Protein AF-A8TJK6-F1 (afdb_monomer_lite)

Secondary structure (DSSP, 8-state):
----------------------------PPPPPHHHHHHHHHHHHHHHHHHHH-----HHHHHHHHHHHHHHHSSPPPHHHHHHHHHHHHHHHHHHHHHHGGG-HHHHHHHHHHHHSTT----

Sequence (123 aa):
MTRHSLPIGLSLAAVLAGTIAVQAAAATMAPPSAEELTYKSYHEGVYAAVECRGAVFTPADHMVLERRIEERSGIAIHSGRQLDLIQAAKVTINNAMSHAGCAADEVQGALVRFDTIRGYQPK

pLDDT: mean 80.68, std 19.41, range [39.16, 98.06]

Foldseek 3Di:
DDDDDDDDDDDDDPPCPDPPPPPPPPVPPPDDDQLLVQLLLQLLQVLLCCQPVVFDADPVRVVLSNVLSCVVSPHDDDPVSSVVSNVVSNVVNVVQCVVPRCPRPSSVSSNVSNPVSPDDDRD

Structure (mmCIF, N/CA/C/O backbone):
data_AF-A8TJK6-F1
#
_entry.id   AF-A8TJK6-F1
#
loop_
_atom_site.group_PDB
_atom_site.id
_atom_si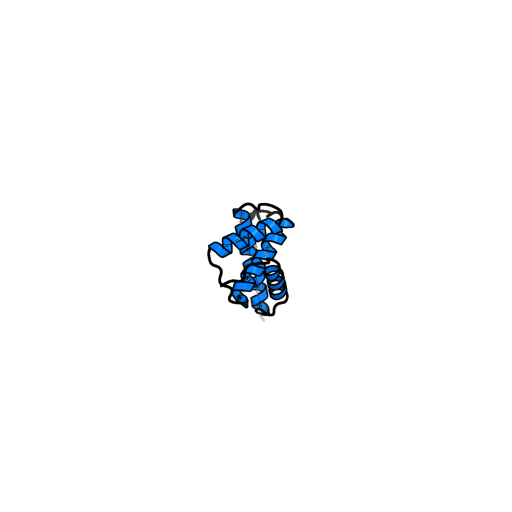te.type_symbol
_atom_site.label_atom_id
_atom_site.label_alt_id
_atom_site.label_comp_id
_atom_site.label_asym_id
_atom_site.label_entity_id
_atom_site.label_seq_id
_atom_site.pdbx_PDB_ins_code
_atom_site.Cartn_x
_atom_site.Cartn_y
_atom_site.Cartn_z
_atom_site.occupancy
_atom_site.B_iso_or_equiv
_atom_site.auth_seq_id
_atom_site.auth_comp_id
_atom_site.auth_asym_id
_atom_site.auth_atom_id
_atom_site.pdbx_PDB_model_num
ATOM 1 N N . MET A 1 1 ? 75.605 18.473 30.807 1.00 39.25 1 MET A N 1
ATOM 2 C CA . MET A 1 1 ? 75.184 19.753 30.200 1.00 39.25 1 MET A CA 1
ATOM 3 C C . MET A 1 1 ? 73.726 20.010 30.559 1.00 39.25 1 MET A C 1
ATOM 5 O O . MET A 1 1 ? 72.909 19.146 30.294 1.00 39.25 1 MET A O 1
ATOM 9 N N . THR A 1 2 ? 73.480 21.145 31.235 1.00 39.16 2 THR A N 1
ATOM 10 C CA . THR A 1 2 ? 72.257 21.994 31.232 1.00 39.16 2 THR A CA 1
ATOM 11 C C . THR A 1 2 ? 70.878 21.318 31.357 1.00 39.16 2 THR A C 1
ATOM 13 O O . THR A 1 2 ? 70.412 20.686 30.424 1.00 39.16 2 THR A O 1
ATOM 16 N N . ARG A 1 3 ? 70.233 21.371 32.537 1.00 44.19 3 ARG A N 1
ATOM 17 C CA . ARG A 1 3 ? 69.358 22.463 33.053 1.00 44.19 3 ARG A CA 1
ATOM 18 C C . ARG A 1 3 ? 67.918 22.397 32.491 1.00 44.19 3 ARG A C 1
ATOM 20 O O . ARG A 1 3 ? 67.736 22.659 31.314 1.00 44.19 3 ARG A O 1
ATOM 27 N N . HIS A 1 4 ? 66.913 22.147 33.344 1.00 45.75 4 HIS A N 1
ATOM 28 C CA . HIS A 1 4 ? 65.971 23.180 33.826 1.00 45.75 4 HIS A CA 1
ATOM 29 C C . HIS A 1 4 ? 64.772 22.614 34.621 1.00 45.75 4 HIS A C 1
ATOM 31 O O . HIS A 1 4 ? 63.952 21.858 34.116 1.00 45.75 4 HIS A O 1
ATOM 37 N N . SER A 1 5 ? 64.697 23.059 35.878 1.00 43.97 5 SER A N 1
ATOM 38 C CA . SER A 1 5 ? 63.515 23.278 36.731 1.00 43.97 5 SER A CA 1
ATOM 39 C C . SER A 1 5 ? 62.434 24.098 35.979 1.00 43.97 5 SER A C 1
ATOM 41 O O . SER A 1 5 ? 62.807 24.862 35.097 1.00 43.97 5 SER A O 1
ATOM 43 N N . LEU A 1 6 ? 61.115 24.049 36.218 1.00 51.62 6 LEU A N 1
ATOM 44 C CA . LEU A 1 6 ? 60.304 24.189 37.444 1.00 51.62 6 LEU A CA 1
ATOM 45 C C . LEU A 1 6 ? 58.809 23.857 37.104 1.00 51.62 6 LEU A C 1
ATOM 47 O O . LEU A 1 6 ? 58.485 23.701 35.927 1.00 51.62 6 LEU A O 1
ATOM 51 N N . PRO A 1 7 ? 57.918 23.750 38.118 1.00 59.34 7 PRO A N 1
ATOM 52 C CA . PRO A 1 7 ? 56.500 23.372 38.045 1.00 59.34 7 PRO A CA 1
ATOM 53 C C . PRO A 1 7 ? 55.614 24.586 37.693 1.00 59.34 7 PRO A C 1
ATOM 55 O O . PRO A 1 7 ? 56.161 25.607 37.303 1.00 59.34 7 PRO A O 1
ATOM 58 N N . ILE A 1 8 ? 54.287 24.470 37.885 1.00 53.09 8 ILE A N 1
ATOM 59 C CA . ILE A 1 8 ? 53.177 25.453 37.714 1.00 53.09 8 ILE A CA 1
ATOM 60 C C . ILE A 1 8 ? 52.200 24.893 36.658 1.00 53.09 8 ILE A C 1
ATOM 62 O O . ILE A 1 8 ? 52.600 24.591 35.547 1.00 53.09 8 ILE A O 1
ATOM 66 N N . GLY A 1 9 ? 50.910 24.699 36.905 1.00 44.50 9 GLY A N 1
ATOM 67 C CA . GLY A 1 9 ? 50.097 25.022 38.062 1.00 44.50 9 GLY A CA 1
ATOM 68 C C . GLY A 1 9 ? 48.700 24.422 37.891 1.00 44.50 9 GLY A C 1
ATOM 69 O O . GLY A 1 9 ? 48.278 24.067 36.791 1.00 44.50 9 GLY A O 1
ATOM 70 N N . LEU A 1 10 ? 48.002 24.302 39.020 1.00 49.62 10 LEU A N 1
ATOM 71 C CA . LEU A 1 10 ? 46.560 24.103 39.091 1.00 49.62 10 LEU A CA 1
ATOM 72 C C . LEU A 1 10 ? 45.833 25.082 38.160 1.00 49.62 10 LEU A C 1
ATOM 74 O O . LEU A 1 10 ? 46.056 26.288 38.245 1.00 49.62 10 LEU A O 1
ATOM 78 N N . SER A 1 11 ? 44.863 24.583 37.400 1.00 46.34 11 SER A N 1
ATOM 79 C CA . SER A 1 11 ? 43.611 25.301 37.150 1.00 46.34 11 SER A CA 1
ATOM 80 C C . SER A 1 11 ? 42.512 24.291 36.844 1.00 46.34 11 SER A C 1
ATOM 82 O O . SER A 1 11 ? 42.337 23.822 35.724 1.00 46.34 11 SER A O 1
ATOM 84 N N . LEU A 1 12 ? 41.800 23.934 37.912 1.00 48.62 12 LEU A N 1
ATOM 85 C CA . LEU A 1 12 ? 40.497 23.292 37.885 1.00 48.62 12 LEU A CA 1
ATOM 86 C C . LEU A 1 12 ? 39.509 24.308 37.283 1.00 48.62 12 LEU A C 1
ATOM 88 O O . LEU A 1 12 ? 39.143 25.274 37.945 1.00 48.62 12 LEU A O 1
ATOM 92 N N . ALA A 1 13 ? 39.090 24.112 36.037 1.00 50.69 13 ALA A N 1
ATOM 93 C CA . ALA A 1 13 ? 37.951 24.823 35.464 1.00 50.69 13 ALA A CA 1
ATOM 94 C C . ALA A 1 13 ? 36.840 23.801 35.213 1.00 50.69 13 ALA A C 1
ATOM 96 O O . ALA A 1 13 ? 36.685 23.263 34.120 1.00 50.69 13 ALA A O 1
ATOM 97 N N . ALA A 1 14 ? 36.095 23.495 36.276 1.00 52.91 14 ALA A N 1
ATOM 98 C CA . ALA A 1 14 ? 34.841 22.766 36.186 1.00 52.91 14 ALA A CA 1
ATOM 99 C C . ALA A 1 14 ? 33.800 23.687 35.534 1.00 52.91 14 ALA A C 1
ATOM 101 O O . ALA A 1 14 ? 33.137 24.476 36.205 1.00 52.91 14 ALA A O 1
ATOM 102 N N . VAL A 1 15 ? 33.686 23.622 34.208 1.00 52.62 15 VAL A N 1
ATOM 103 C CA . VAL A 1 15 ? 32.572 24.246 33.494 1.00 52.62 15 VAL A CA 1
ATOM 104 C C . VAL A 1 15 ? 31.347 23.362 33.713 1.00 52.62 15 VAL A C 1
ATOM 106 O O . VAL A 1 15 ? 31.165 22.338 33.058 1.00 52.62 15 VAL A O 1
ATOM 109 N N . LEU A 1 16 ? 30.514 23.769 34.670 1.00 53.28 16 LEU A N 1
ATOM 110 C CA . LEU A 1 16 ? 29.119 23.358 34.807 1.00 53.28 16 LEU A CA 1
ATOM 111 C C . LEU A 1 16 ? 28.339 23.866 33.582 1.00 53.28 16 LEU A C 1
ATOM 113 O O . LEU A 1 16 ? 27.631 24.867 33.642 1.00 53.28 16 LEU A O 1
ATOM 117 N N . ALA A 1 17 ? 28.503 23.195 32.443 1.00 53.91 17 ALA A N 1
ATOM 118 C CA . ALA A 1 17 ? 27.609 23.355 31.309 1.00 53.91 17 ALA A CA 1
ATOM 119 C C . ALA A 1 17 ? 26.356 22.530 31.607 1.00 53.91 17 ALA A C 1
ATOM 121 O O . ALA A 1 17 ? 26.373 21.301 31.546 1.00 53.91 17 ALA A O 1
ATOM 122 N N . GLY A 1 18 ? 25.294 23.229 32.011 1.00 45.31 18 GLY A N 1
ATOM 123 C CA . GLY A 1 18 ? 23.995 22.647 32.305 1.00 45.31 18 GLY A CA 1
ATOM 124 C C . GLY A 1 18 ? 23.527 21.754 31.163 1.00 45.31 18 GLY A C 1
ATOM 125 O O . GLY A 1 18 ? 23.258 22.215 30.055 1.00 45.31 18 GLY A O 1
ATOM 126 N N . THR A 1 19 ? 23.414 20.463 31.446 1.00 54.03 19 THR A N 1
ATOM 127 C CA . THR A 1 19 ? 22.668 19.528 30.616 1.00 54.03 19 THR A CA 1
ATOM 128 C C . THR A 1 19 ? 21.206 19.945 30.652 1.00 54.03 19 THR A C 1
ATOM 130 O O . THR A 1 19 ? 20.478 19.622 31.591 1.00 54.03 19 THR A O 1
ATOM 133 N N . ILE A 1 20 ? 20.766 20.669 29.625 1.00 55.78 20 ILE A N 1
ATOM 134 C CA . ILE A 1 20 ? 19.351 20.733 29.285 1.00 55.78 20 ILE A CA 1
ATOM 135 C C . ILE A 1 20 ? 19.001 19.311 28.855 1.00 55.78 20 ILE A C 1
ATOM 137 O O . ILE A 1 20 ? 19.288 18.899 27.732 1.00 55.78 20 ILE A O 1
ATOM 141 N N . ALA A 1 21 ? 18.449 18.523 29.775 1.00 46.66 21 ALA A N 1
ATOM 142 C CA . ALA A 1 21 ? 17.780 17.288 29.423 1.00 46.66 21 ALA A CA 1
ATOM 143 C C . ALA A 1 21 ? 16.544 17.686 28.611 1.00 46.66 21 ALA A C 1
ATOM 145 O O . ALA A 1 21 ? 15.461 17.891 29.156 1.00 46.66 21 ALA A O 1
ATOM 146 N N . VAL A 1 22 ? 16.725 17.848 27.300 1.00 54.19 22 VAL A N 1
ATOM 147 C CA . VAL A 1 22 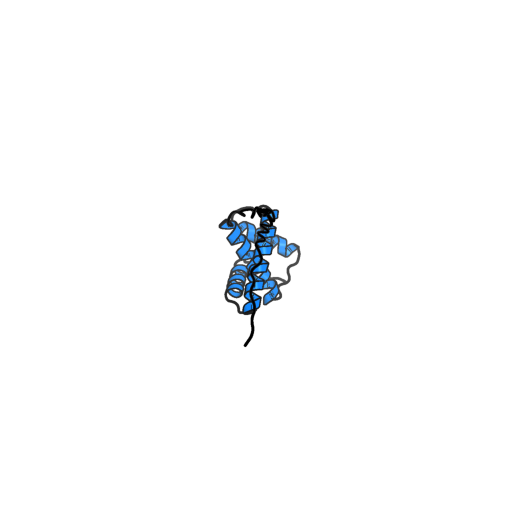? 15.629 17.791 26.343 1.00 54.19 22 VAL A CA 1
ATOM 148 C C . VAL A 1 22 ? 15.114 16.363 26.444 1.00 54.19 22 VAL A C 1
ATOM 150 O O . VAL A 1 22 ? 15.606 15.452 25.783 1.00 54.19 22 VAL A O 1
ATOM 153 N N . GLN A 1 23 ? 14.173 16.146 27.360 1.00 48.59 23 GLN A N 1
ATOM 154 C CA . GLN A 1 23 ? 13.320 14.976 27.327 1.00 48.59 23 GLN A CA 1
ATOM 155 C C . GLN A 1 23 ? 12.536 15.102 26.030 1.00 48.59 23 GLN A C 1
ATOM 157 O O . GLN A 1 23 ? 11.521 15.791 25.956 1.00 48.59 23 GLN A O 1
ATOM 162 N N . ALA A 1 24 ? 13.062 14.478 24.977 1.00 54.59 24 ALA A N 1
ATOM 163 C CA . ALA A 1 24 ? 12.246 14.062 23.865 1.00 54.59 24 ALA A CA 1
ATOM 164 C C . ALA A 1 24 ? 11.182 13.161 24.488 1.00 54.59 24 ALA A C 1
ATOM 166 O O . ALA A 1 24 ? 11.443 12.003 24.815 1.00 54.59 24 ALA A O 1
ATOM 167 N N . ALA A 1 25 ? 10.001 13.727 24.729 1.00 50.84 25 ALA A N 1
ATOM 168 C CA . ALA A 1 25 ? 8.798 12.945 24.873 1.00 50.84 25 ALA A CA 1
ATOM 169 C C . ALA A 1 25 ? 8.633 12.245 23.526 1.00 50.84 25 ALA A C 1
ATOM 171 O O . ALA A 1 25 ? 8.002 12.761 22.607 1.00 50.84 25 ALA A O 1
ATOM 172 N N . ALA A 1 26 ? 9.303 11.103 23.373 1.00 48.97 26 ALA A N 1
ATOM 173 C CA . ALA A 1 26 ? 8.923 10.121 22.392 1.00 48.97 26 ALA A CA 1
ATOM 174 C C . ALA A 1 26 ? 7.474 9.820 22.747 1.00 48.97 26 ALA A C 1
ATOM 176 O O . ALA A 1 26 ? 7.208 9.165 23.755 1.00 48.97 26 ALA A O 1
ATOM 177 N N . ALA A 1 27 ? 6.542 10.414 22.000 1.00 50.38 27 ALA A N 1
ATOM 178 C CA . ALA A 1 27 ? 5.158 10.007 22.038 1.00 50.38 27 ALA A CA 1
ATOM 179 C C . ALA A 1 27 ? 5.210 8.494 21.866 1.00 50.38 27 ALA A C 1
ATOM 181 O O . ALA A 1 27 ? 5.644 8.003 20.822 1.00 50.38 27 ALA A O 1
ATOM 182 N N . THR A 1 28 ? 4.906 7.758 22.932 1.00 51.06 28 THR A N 1
ATOM 183 C CA . THR A 1 28 ? 4.835 6.307 22.882 1.00 51.06 28 THR A CA 1
ATOM 184 C C . THR A 1 28 ? 3.615 6.006 22.037 1.00 51.06 28 THR A C 1
ATOM 186 O O . THR A 1 28 ? 2.510 5.861 22.556 1.00 51.06 28 THR A O 1
ATOM 189 N N . MET A 1 29 ? 3.795 6.037 20.716 1.00 60.31 29 MET A N 1
ATOM 190 C CA . MET A 1 29 ? 2.794 5.578 19.777 1.00 60.31 29 MET A CA 1
ATOM 191 C C . MET A 1 29 ? 2.522 4.136 20.167 1.00 60.31 29 MET A C 1
ATOM 193 O O . MET A 1 29 ? 3.437 3.309 20.176 1.00 60.31 29 MET A O 1
ATOM 197 N N . ALA A 1 30 ? 1.282 3.864 20.564 1.00 72.38 30 ALA A N 1
ATOM 198 C CA . ALA A 1 30 ? 0.861 2.504 20.823 1.00 72.38 30 ALA A CA 1
ATOM 199 C C . ALA A 1 30 ? 1.214 1.645 19.593 1.00 72.38 30 ALA A C 1
ATOM 201 O O . ALA A 1 30 ? 1.089 2.128 18.454 1.00 72.38 30 ALA A O 1
ATOM 202 N N . PRO A 1 31 ? 1.700 0.408 19.800 1.00 80.75 31 PRO A N 1
ATOM 203 C CA . PRO A 1 31 ? 1.959 -0.489 18.688 1.00 80.75 31 PRO A CA 1
ATOM 204 C C . PRO A 1 31 ? 0.672 -0.656 17.873 1.00 80.75 31 PRO A C 1
ATOM 206 O O . PRO A 1 31 ? -0.418 -0.633 18.454 1.00 80.75 31 PRO A O 1
ATOM 209 N N . PRO A 1 32 ? 0.775 -0.790 16.541 1.00 86.62 32 PRO A N 1
ATOM 210 C CA . PRO A 1 32 ? -0.408 -0.906 15.714 1.00 86.62 32 PRO A CA 1
ATOM 211 C C . PRO A 1 32 ? -1.221 -2.151 16.073 1.00 86.62 32 PRO A C 1
ATOM 213 O O . PRO A 1 32 ? -0.650 -3.211 16.346 1.00 86.62 32 PRO A O 1
ATOM 216 N N . SER A 1 33 ? -2.548 -2.021 16.067 1.00 91.25 33 SER A N 1
ATOM 217 C CA . SER A 1 33 ? -3.445 -3.166 16.265 1.00 91.25 33 SER A CA 1
ATOM 218 C C . SER A 1 33 ? -3.370 -4.145 15.082 1.00 91.25 33 SER A C 1
ATOM 220 O O . SER A 1 33 ? -2.813 -3.830 14.027 1.00 91.25 33 SER A O 1
ATOM 222 N N . ALA A 1 34 ? -3.942 -5.344 15.224 1.00 91.88 34 ALA A N 1
ATOM 223 C CA . ALA A 1 34 ? -3.979 -6.323 14.132 1.00 91.88 34 ALA A CA 1
ATOM 224 C C . ALA A 1 34 ? -4.741 -5.790 12.902 1.00 91.88 34 ALA A C 1
ATOM 226 O O . ALA A 1 34 ? -4.355 -6.031 11.756 1.00 91.88 34 ALA A O 1
ATOM 227 N N . GLU A 1 35 ? -5.795 -5.019 13.140 1.00 92.06 35 GLU A N 1
ATOM 228 C CA . GLU A 1 35 ? -6.608 -4.353 12.128 1.00 92.06 35 GLU A CA 1
ATOM 229 C C . GLU A 1 35 ? -5.818 -3.246 11.427 1.00 92.06 35 GLU A C 1
ATOM 231 O O . GLU A 1 35 ? -5.822 -3.166 10.200 1.00 92.06 35 GLU A O 1
ATOM 236 N N . GLU A 1 36 ? -5.070 -2.437 12.181 1.00 94.31 36 GLU A N 1
ATOM 237 C CA . GLU A 1 36 ? -4.196 -1.397 11.627 1.00 94.31 36 GLU A CA 1
ATOM 238 C C . GLU A 1 36 ? -3.047 -1.982 10.800 1.00 94.31 36 GLU A C 1
ATOM 240 O O . GLU A 1 36 ? -2.707 -1.453 9.740 1.00 94.31 36 GLU A O 1
ATOM 245 N N . LEU A 1 37 ? -2.468 -3.099 11.250 1.00 94.69 37 LEU A N 1
ATOM 246 C CA . LEU A 1 37 ? -1.477 -3.851 10.482 1.00 94.69 37 LEU A CA 1
ATOM 247 C C . LEU A 1 37 ? -2.084 -4.392 9.187 1.00 94.69 37 LEU A C 1
ATOM 249 O O . LEU A 1 37 ? -1.470 -4.277 8.127 1.00 94.69 37 LEU A O 1
ATOM 253 N N . THR A 1 38 ? -3.304 -4.924 9.254 1.00 94.00 38 THR A N 1
ATOM 254 C CA . THR A 1 38 ? -4.035 -5.410 8.078 1.00 94.00 38 THR A CA 1
ATOM 255 C C . THR A 1 38 ? -4.294 -4.269 7.094 1.00 94.00 38 THR A C 1
ATOM 257 O O . THR A 1 38 ? -3.961 -4.390 5.915 1.00 94.00 38 THR A O 1
ATOM 260 N N . TYR A 1 39 ? -4.794 -3.134 7.579 1.00 94.56 39 TYR A N 1
ATOM 261 C CA . TYR A 1 39 ? -5.031 -1.923 6.797 1.00 94.56 39 TYR A CA 1
ATOM 262 C C . TYR A 1 39 ? -3.754 -1.428 6.102 1.00 94.56 39 TYR A C 1
ATOM 264 O O . TYR A 1 39 ? -3.725 -1.270 4.879 1.00 94.56 39 TYR A O 1
ATOM 272 N N . LYS A 1 40 ? -2.657 -1.272 6.859 1.00 96.19 40 LYS A N 1
ATOM 273 C CA . LYS A 1 40 ? -1.335 -0.911 6.322 1.00 96.19 40 LYS A CA 1
ATOM 274 C C . LYS A 1 40 ? -0.893 -1.893 5.236 1.00 96.19 40 LYS A C 1
ATOM 276 O O . LYS A 1 40 ? -0.454 -1.462 4.174 1.00 96.19 40 LYS A O 1
ATOM 281 N N . SER A 1 41 ? -1.046 -3.197 5.474 1.00 95.88 41 SER A N 1
ATOM 282 C CA . SER A 1 41 ? -0.589 -4.244 4.551 1.00 95.88 41 SER A CA 1
ATOM 283 C C . SER A 1 41 ? -1.303 -4.230 3.195 1.00 95.88 41 SER A C 1
ATOM 285 O O . SER A 1 41 ? -0.718 -4.636 2.188 1.00 95.88 41 SER A O 1
ATOM 287 N N . TYR A 1 42 ? -2.550 -3.752 3.148 1.00 95.19 42 TYR A N 1
ATOM 288 C CA . TYR A 1 42 ? -3.267 -3.551 1.892 1.00 95.19 42 TYR A CA 1
ATOM 289 C C . TYR A 1 42 ? -2.809 -2.284 1.171 1.00 95.19 42 TYR A C 1
ATOM 291 O O . TYR A 1 42 ? -2.627 -2.315 -0.046 1.00 95.19 42 TYR A O 1
ATOM 299 N N . HIS A 1 43 ? -2.556 -1.196 1.903 1.00 96.19 43 HIS A N 1
ATOM 300 C CA . HIS A 1 43 ? -2.016 0.042 1.329 1.00 96.19 43 HIS A CA 1
ATOM 301 C C . HIS A 1 43 ? -0.589 -0.125 0.790 1.00 96.19 43 HIS A C 1
ATOM 303 O O . HIS A 1 43 ? -0.242 0.484 -0.221 1.00 96.19 43 HIS A O 1
ATOM 309 N N . GLU A 1 44 ? 0.213 -1.015 1.379 1.00 97.81 44 GLU A N 1
ATOM 310 C CA . GLU A 1 44 ? 1.483 -1.465 0.788 1.00 97.81 44 GLU A CA 1
ATOM 311 C C . GL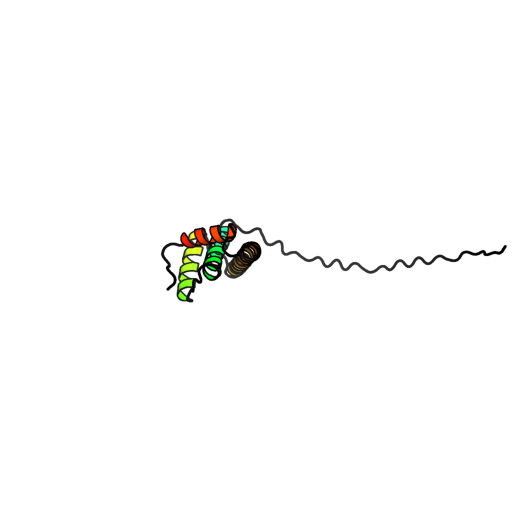U A 1 44 ? 1.257 -2.074 -0.596 1.00 97.81 44 GLU A C 1
ATOM 313 O O . GLU A 1 44 ? 1.972 -1.757 -1.542 1.00 97.81 44 GLU A O 1
ATOM 318 N N . GLY A 1 45 ? 0.237 -2.925 -0.727 1.00 95.88 45 GLY A N 1
ATOM 319 C CA . GLY A 1 45 ? -0.118 -3.560 -1.990 1.00 95.88 45 GLY A CA 1
ATOM 320 C C . GLY A 1 45 ? -0.589 -2.566 -3.048 1.00 95.88 45 GLY A C 1
ATOM 321 O O . GLY A 1 45 ? -0.149 -2.644 -4.193 1.00 95.88 45 GLY A O 1
ATOM 322 N N . VAL A 1 46 ? -1.435 -1.603 -2.666 1.00 95.06 46 VAL A N 1
ATOM 323 C CA . VAL A 1 46 ? -1.870 -0.517 -3.562 1.00 95.06 46 VAL A CA 1
ATOM 324 C C . VAL A 1 46 ? -0.660 0.268 -4.063 1.00 95.06 46 VAL A C 1
ATOM 326 O O . VAL A 1 46 ? -0.522 0.476 -5.266 1.00 95.06 46 VAL A O 1
ATOM 329 N N . TYR A 1 47 ? 0.243 0.663 -3.165 1.00 96.38 47 TYR A N 1
ATOM 330 C CA . TYR A 1 47 ? 1.430 1.423 -3.541 1.00 96.38 47 TYR A CA 1
ATOM 331 C C . TYR A 1 47 ? 2.388 0.609 -4.423 1.00 96.38 47 TYR A C 1
ATOM 333 O O . TYR A 1 47 ? 2.830 1.097 -5.460 1.00 96.38 47 TYR A O 1
ATOM 341 N N . ALA A 1 48 ? 2.629 -0.661 -4.090 1.00 96.56 48 ALA A N 1
ATOM 342 C CA . ALA A 1 48 ? 3.409 -1.567 -4.929 1.00 96.56 48 ALA A CA 1
ATOM 343 C C . ALA A 1 48 ? 2.796 -1.730 -6.332 1.00 96.56 48 ALA A C 1
ATOM 345 O O . ALA A 1 48 ? 3.527 -1.797 -7.317 1.00 96.56 48 ALA A O 1
ATOM 346 N N . ALA A 1 49 ? 1.465 -1.765 -6.456 1.00 95.06 49 ALA A N 1
ATOM 347 C CA . ALA A 1 49 ? 0.800 -1.845 -7.755 1.00 95.06 49 ALA A CA 1
ATOM 348 C C . ALA A 1 49 ? 1.023 -0.580 -8.603 1.00 95.06 49 ALA A C 1
ATOM 350 O O . ALA A 1 49 ? 1.247 -0.699 -9.809 1.00 95.06 49 ALA A O 1
ATOM 351 N N . VAL A 1 50 ? 1.016 0.610 -7.991 1.00 94.44 50 VAL A N 1
ATOM 352 C CA . VAL A 1 50 ? 1.359 1.863 -8.690 1.00 94.44 50 VAL A CA 1
ATOM 353 C C . VAL A 1 50 ? 2.794 1.804 -9.203 1.00 94.44 50 VAL A C 1
ATOM 355 O O . VAL A 1 50 ? 3.027 1.942 -10.401 1.00 94.44 50 VAL A O 1
ATOM 358 N N . GLU A 1 51 ? 3.747 1.541 -8.311 1.00 96.50 51 GLU A N 1
ATOM 359 C CA . GLU A 1 51 ? 5.177 1.668 -8.612 1.00 96.50 51 GLU A CA 1
ATOM 360 C C . GLU A 1 51 ? 5.689 0.548 -9.532 1.00 96.50 51 GLU A C 1
ATOM 362 O O . GLU A 1 51 ? 6.471 0.793 -10.447 1.00 96.50 51 GLU A O 1
ATOM 367 N N . CYS A 1 52 ? 5.223 -0.690 -9.335 1.00 96.44 52 CYS A N 1
ATOM 368 C CA . CYS A 1 52 ? 5.770 -1.865 -10.020 1.00 96.44 52 CYS A CA 1
ATOM 369 C C . CYS A 1 52 ? 4.916 -2.410 -11.160 1.00 96.44 52 CYS A C 1
ATOM 371 O O . CYS A 1 52 ? 5.416 -3.188 -11.973 1.00 96.44 52 CYS A O 1
ATOM 373 N N . ARG A 1 53 ? 3.632 -2.045 -11.226 1.00 94.31 53 ARG A N 1
ATOM 374 C CA . ARG A 1 53 ? 2.730 -2.467 -12.310 1.00 94.31 53 ARG A CA 1
ATOM 375 C C . ARG A 1 53 ? 2.183 -1.289 -13.117 1.00 94.31 53 ARG A C 1
ATOM 377 O O . ARG A 1 53 ? 1.430 -1.519 -14.058 1.00 94.31 53 ARG A O 1
ATOM 384 N N . GLY A 1 54 ? 2.547 -0.052 -12.769 1.00 91.88 54 GLY A N 1
ATOM 385 C CA . GLY A 1 54 ? 2.029 1.146 -13.429 1.00 91.88 54 GLY A CA 1
ATOM 386 C C . GLY A 1 54 ? 0.524 1.321 -13.236 1.00 91.88 54 GLY A C 1
ATOM 387 O O . GLY A 1 54 ? -0.135 1.888 -14.105 1.00 91.88 54 GLY A O 1
ATOM 388 N N . ALA A 1 55 ? -0.040 0.794 -12.142 1.00 90.88 55 ALA A N 1
ATOM 389 C CA . ALA A 1 55 ? -1.461 0.937 -11.866 1.00 90.88 55 ALA A CA 1
ATOM 390 C C . ALA A 1 55 ? -1.809 2.417 -11.662 1.00 90.88 55 ALA A C 1
ATOM 392 O O . ALA A 1 55 ? -1.173 3.117 -10.873 1.00 90.88 55 ALA A O 1
ATOM 393 N N . VAL A 1 56 ? -2.848 2.879 -12.353 1.00 91.06 56 VAL A N 1
ATOM 394 C CA . VAL A 1 56 ? -3.382 4.232 -12.205 1.00 91.06 56 VAL A CA 1
ATOM 395 C C . VAL A 1 56 ? -4.761 4.131 -11.572 1.00 91.06 56 VAL A C 1
ATOM 397 O O . VAL A 1 56 ? -5.625 3.406 -12.058 1.00 91.06 56 VAL A O 1
ATOM 400 N N . PHE A 1 57 ? -4.963 4.868 -10.483 1.00 86.69 57 PHE A N 1
ATOM 401 C CA . PHE A 1 57 ? -6.226 4.907 -9.757 1.00 86.69 57 PHE A CA 1
ATOM 402 C C . PHE A 1 57 ? -6.823 6.308 -9.858 1.00 86.69 57 PHE A C 1
ATOM 404 O O . PHE A 1 57 ? -6.197 7.305 -9.497 1.00 86.69 57 PHE A O 1
ATOM 411 N N . THR A 1 58 ? -8.052 6.398 -10.351 1.00 90.38 58 THR A N 1
ATOM 412 C CA . THR A 1 58 ? -8.837 7.629 -10.270 1.00 90.38 58 THR A CA 1
ATOM 413 C C . THR A 1 58 ? -9.318 7.855 -8.829 1.00 90.38 58 THR A C 1
ATOM 415 O O . THR A 1 58 ? -9.308 6.932 -8.009 1.00 90.38 58 THR A O 1
ATOM 418 N N . PRO A 1 59 ? -9.816 9.056 -8.483 1.00 89.06 59 PRO A N 1
ATOM 419 C CA . PRO A 1 59 ? -10.417 9.285 -7.168 1.00 89.06 59 PRO A CA 1
ATOM 420 C C . PRO A 1 59 ? -11.564 8.315 -6.839 1.00 89.06 59 PRO A C 1
ATOM 422 O O . PRO A 1 59 ? -11.690 7.878 -5.697 1.00 89.06 59 PRO A O 1
ATOM 425 N N . ALA A 1 60 ? -12.370 7.932 -7.837 1.00 88.94 60 ALA A N 1
ATOM 426 C CA . ALA A 1 60 ? -13.446 6.958 -7.653 1.00 88.94 60 ALA A CA 1
ATOM 427 C C . ALA A 1 60 ? -12.900 5.568 -7.286 1.00 88.94 60 ALA A C 1
ATOM 429 O O . ALA A 1 60 ? -13.484 4.860 -6.467 1.00 88.94 60 ALA A O 1
ATOM 430 N N . ASP A 1 61 ? -11.749 5.207 -7.844 1.00 88.94 61 ASP A N 1
ATOM 431 C CA . ASP A 1 61 ? -11.099 3.926 -7.592 1.00 88.94 61 ASP A CA 1
ATOM 432 C C . ASP A 1 61 ? -10.515 3.870 -6.188 1.00 88.94 61 ASP A C 1
ATOM 434 O O . ASP A 1 61 ? -10.704 2.882 -5.482 1.00 88.94 61 ASP A O 1
ATOM 438 N N . HIS A 1 62 ? -9.898 4.968 -5.743 1.00 88.00 62 HIS A N 1
ATOM 439 C CA . HIS A 1 62 ? -9.448 5.110 -4.364 1.00 88.00 62 HIS A CA 1
ATOM 440 C C . HIS A 1 62 ? -10.601 4.959 -3.369 1.00 88.00 62 HIS A C 1
ATOM 442 O O . HIS A 1 62 ? -10.442 4.250 -2.383 1.00 88.00 62 HIS A O 1
ATOM 448 N N . MET A 1 63 ? -11.780 5.529 -3.641 1.00 89.25 63 MET A N 1
ATOM 449 C CA . MET A 1 63 ? -12.948 5.343 -2.768 1.00 89.25 63 MET A CA 1
ATOM 450 C C . MET A 1 63 ? -13.403 3.878 -2.685 1.00 89.25 63 MET A C 1
ATOM 452 O O . MET A 1 63 ? -13.799 3.411 -1.617 1.00 89.25 63 MET A O 1
ATOM 456 N N . VAL A 1 64 ? -13.367 3.148 -3.804 1.00 89.94 64 VAL A N 1
ATOM 457 C CA . VAL A 1 64 ? -13.737 1.724 -3.839 1.00 89.94 64 VAL A CA 1
ATOM 458 C C . VAL A 1 64 ? -12.692 0.863 -3.132 1.00 89.94 64 VAL A C 1
ATOM 460 O O . VAL A 1 64 ? -13.064 -0.042 -2.384 1.00 89.94 64 VAL A O 1
ATOM 463 N N . LEU A 1 65 ? -11.405 1.127 -3.365 1.00 90.19 65 LEU A N 1
ATOM 464 C CA . LEU A 1 65 ? -10.305 0.439 -2.696 1.00 90.19 65 LEU A CA 1
ATOM 465 C C . LEU A 1 65 ? -10.367 0.665 -1.190 1.00 90.19 65 LEU A C 1
ATOM 467 O O . LEU A 1 65 ? -10.361 -0.312 -0.451 1.00 90.19 65 LEU A O 1
ATOM 471 N N . GLU A 1 66 ? -10.508 1.915 -0.751 1.00 90.88 66 GLU A N 1
ATOM 472 C CA . GLU A 1 66 ? -10.540 2.263 0.669 1.00 90.88 66 GLU A CA 1
ATOM 473 C C . GLU A 1 66 ? -11.672 1.536 1.390 1.00 90.88 66 GLU A C 1
ATOM 475 O O . GLU A 1 66 ? -11.429 0.815 2.351 1.00 90.88 66 GLU A O 1
ATOM 480 N N . ARG A 1 67 ? -12.894 1.582 0.840 1.00 89.62 67 ARG A N 1
ATOM 481 C CA . ARG A 1 67 ? -14.029 0.844 1.410 1.00 89.62 67 ARG A CA 1
ATOM 482 C C . ARG A 1 67 ? -13.728 -0.649 1.565 1.00 89.62 67 ARG A C 1
ATOM 484 O O . ARG A 1 67 ? -14.032 -1.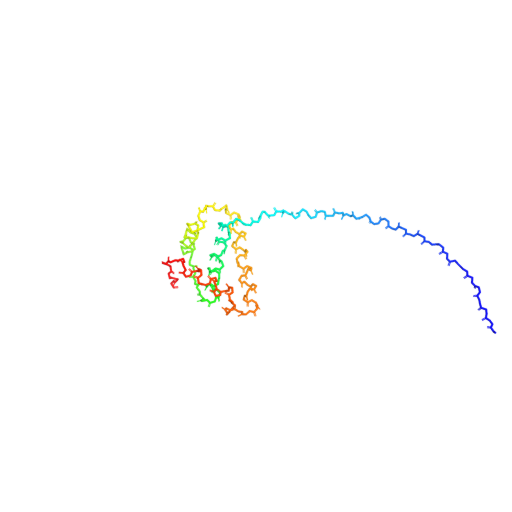240 2.595 1.00 89.62 67 ARG A O 1
ATOM 491 N N . ARG A 1 68 ? -13.135 -1.277 0.545 1.00 90.50 68 ARG A N 1
ATOM 492 C CA . ARG A 1 68 ? -12.809 -2.713 0.581 1.00 90.50 68 ARG A CA 1
ATOM 493 C C . ARG A 1 68 ? -11.698 -3.026 1.577 1.00 90.50 68 ARG A C 1
ATOM 495 O O . ARG A 1 68 ? -11.693 -4.117 2.141 1.00 90.50 68 ARG A O 1
ATOM 502 N N . ILE A 1 69 ? -10.743 -2.117 1.752 1.00 91.62 69 ILE A N 1
ATOM 503 C CA . ILE A 1 69 ? -9.669 -2.246 2.736 1.00 91.62 69 ILE A CA 1
ATOM 504 C C . ILE A 1 69 ? -10.257 -2.140 4.143 1.00 91.62 69 ILE A C 1
ATOM 506 O O . ILE A 1 69 ? -10.008 -3.033 4.947 1.00 91.62 69 ILE A O 1
ATOM 510 N N . GLU A 1 70 ? -11.098 -1.138 4.404 1.00 90.25 70 GLU A N 1
ATOM 511 C CA . GLU A 1 70 ? -11.800 -0.956 5.681 1.00 90.25 70 GLU A CA 1
ATOM 512 C C . GLU A 1 70 ? -12.649 -2.183 6.050 1.00 90.25 70 GLU A C 1
ATOM 514 O O . GLU A 1 70 ? -12.530 -2.717 7.156 1.00 90.25 70 GLU A O 1
ATOM 519 N N . GLU A 1 71 ? -13.442 -2.698 5.099 1.00 89.00 71 GLU A N 1
ATOM 520 C CA . GLU A 1 71 ? -14.234 -3.927 5.263 1.00 89.00 71 GLU A CA 1
ATOM 521 C C . GLU A 1 71 ? -13.361 -5.134 5.643 1.00 89.00 71 GLU A C 1
ATOM 523 O O . GLU A 1 71 ? -13.770 -5.977 6.442 1.00 89.00 71 GLU A O 1
ATOM 528 N N . ARG A 1 72 ? -12.146 -5.225 5.091 1.00 87.12 72 ARG A N 1
ATOM 529 C CA . ARG A 1 72 ? -11.215 -6.336 5.339 1.00 87.12 72 ARG A CA 1
ATOM 530 C C . ARG A 1 72 ? -10.402 -6.177 6.614 1.00 87.12 72 ARG A C 1
ATOM 532 O O . ARG A 1 72 ? -10.042 -7.191 7.204 1.00 87.12 72 ARG A O 1
ATOM 539 N N . SER A 1 73 ? -10.101 -4.949 7.032 1.00 86.44 73 SER A N 1
ATOM 540 C CA . SER A 1 73 ? -9.438 -4.687 8.313 1.00 86.44 73 SER A CA 1
ATOM 541 C C . SER A 1 73 ? -10.367 -4.896 9.506 1.00 86.44 73 SER A C 1
ATOM 543 O O . SER A 1 73 ? -9.880 -5.077 10.612 1.00 86.44 73 SER A O 1
ATOM 545 N N . GLY A 1 74 ? -11.688 -4.917 9.300 1.00 82.62 74 GLY A N 1
ATOM 546 C CA . GLY A 1 74 ? -12.660 -5.345 10.310 1.00 82.62 74 GLY A CA 1
ATOM 547 C C . GLY A 1 74 ? -13.131 -4.257 11.280 1.00 82.62 74 GLY A C 1
ATOM 548 O O . GLY A 1 74 ? -14.074 -4.506 12.027 1.00 82.62 74 GLY A O 1
ATOM 549 N N . ILE A 1 75 ? -12.546 -3.054 11.248 1.00 76.56 75 ILE A N 1
ATOM 550 C CA . ILE A 1 75 ? -13.008 -1.878 12.003 1.00 76.56 75 ILE A CA 1
ATOM 551 C C . ILE A 1 75 ? -12.783 -0.582 11.218 1.00 76.56 75 ILE A C 1
ATOM 553 O O . ILE A 1 75 ? -11.915 -0.508 10.348 1.00 76.56 75 ILE A O 1
ATOM 557 N N . ALA A 1 76 ? -13.520 0.464 11.596 1.00 79.75 76 ALA A N 1
ATOM 558 C CA . ALA A 1 76 ? -13.231 1.828 11.171 1.00 79.75 76 ALA A CA 1
ATOM 559 C C . ALA A 1 76 ? -12.027 2.374 11.957 1.00 79.75 76 ALA A C 1
ATOM 561 O O . ALA A 1 76 ? -12.080 2.507 13.181 1.00 79.75 76 ALA A O 1
ATOM 562 N N . ILE A 1 77 ? -10.946 2.697 11.250 1.00 87.06 77 ILE A N 1
ATOM 563 C CA . ILE A 1 77 ? -9.757 3.346 11.813 1.00 87.06 77 ILE A CA 1
ATOM 564 C C . ILE A 1 77 ? -9.959 4.861 11.710 1.00 87.06 77 ILE A C 1
ATOM 566 O O . ILE A 1 77 ? -10.449 5.365 10.703 1.00 87.06 77 ILE A O 1
ATOM 570 N N . HIS A 1 78 ? -9.587 5.616 12.744 1.00 89.62 78 HIS A N 1
ATOM 571 C CA . HIS A 1 78 ? -9.682 7.076 12.694 1.00 89.62 78 HIS A CA 1
ATOM 572 C C . HIS A 1 78 ? -8.842 7.657 11.548 1.00 89.62 78 HIS A C 1
ATOM 574 O O . HIS A 1 78 ? -7.700 7.252 11.345 1.00 89.62 78 HIS A O 1
ATOM 580 N N . SER A 1 79 ? -9.366 8.669 10.855 1.00 87.25 79 SER A N 1
ATOM 581 C CA . SER A 1 79 ? -8.750 9.226 9.640 1.00 87.25 79 SER A CA 1
ATOM 582 C C . SER A 1 79 ? -7.305 9.704 9.824 1.00 87.25 79 SER A C 1
ATOM 584 O O . SER A 1 79 ? -6.459 9.445 8.974 1.00 87.25 79 SER A O 1
ATOM 586 N N . GLY A 1 80 ? -6.977 10.344 10.952 1.00 90.38 80 GLY A N 1
ATOM 587 C CA . GLY A 1 80 ? -5.591 10.737 11.248 1.00 90.38 80 GLY A CA 1
ATOM 588 C C . GLY A 1 80 ? -4.648 9.531 11.311 1.00 90.38 80 GLY A C 1
ATOM 589 O O . GLY A 1 80 ? -3.568 9.542 10.731 1.00 90.38 80 GLY A O 1
ATOM 590 N N . ARG A 1 81 ? -5.108 8.443 11.930 1.00 92.06 81 ARG A N 1
ATOM 591 C CA . ARG A 1 81 ? -4.355 7.195 12.040 1.00 92.06 81 ARG A CA 1
ATOM 592 C C . ARG A 1 81 ? -4.266 6.449 10.707 1.00 92.06 81 ARG A C 1
ATOM 594 O O . ARG A 1 81 ? -3.224 5.874 10.408 1.00 92.06 81 ARG A O 1
ATOM 601 N N . GLN A 1 82 ? -5.309 6.504 9.880 1.00 92.56 82 GLN A N 1
ATOM 602 C CA . GLN A 1 82 ? -5.273 5.984 8.511 1.00 92.56 82 GLN A CA 1
ATOM 603 C C . GLN A 1 82 ? -4.159 6.647 7.690 1.00 92.56 82 GLN A C 1
ATOM 605 O O . GLN A 1 82 ? -3.402 5.946 7.021 1.00 92.56 82 GLN A O 1
ATOM 610 N N . LEU A 1 83 ? -4.011 7.975 7.778 1.00 93.44 83 LEU A N 1
ATOM 611 C CA . LEU A 1 83 ? -2.953 8.706 7.071 1.00 93.44 83 LEU A CA 1
ATOM 612 C C . LEU A 1 83 ? -1.552 8.267 7.514 1.00 93.44 83 LEU A C 1
ATOM 614 O O . LEU A 1 83 ? -0.698 8.019 6.660 1.00 93.44 83 LEU A O 1
ATOM 618 N N . ASP A 1 84 ? -1.334 8.100 8.820 1.00 94.62 84 ASP A N 1
ATOM 619 C CA . ASP A 1 84 ? -0.060 7.601 9.352 1.00 94.62 84 ASP A CA 1
ATOM 620 C C . ASP A 1 84 ? 0.260 6.194 8.826 1.00 94.62 84 ASP A C 1
ATOM 622 O O . ASP A 1 84 ? 1.390 5.914 8.422 1.00 94.62 84 ASP A O 1
ATOM 626 N N . LEU A 1 85 ? -0.739 5.305 8.788 1.00 94.81 85 LEU A N 1
ATOM 627 C CA . LEU A 1 85 ? -0.582 3.935 8.294 1.00 94.81 85 LEU A CA 1
ATOM 628 C C . LEU A 1 85 ? -0.313 3.894 6.785 1.00 94.81 85 LEU A C 1
ATOM 630 O O . LEU A 1 85 ? 0.547 3.130 6.346 1.00 94.81 85 LEU A O 1
ATOM 634 N N . ILE A 1 86 ? -0.985 4.737 5.996 1.00 95.19 86 ILE A N 1
ATOM 635 C CA . ILE A 1 86 ? -0.731 4.882 4.553 1.00 95.19 86 ILE A CA 1
ATOM 636 C C . ILE A 1 86 ? 0.695 5.383 4.317 1.00 95.19 86 ILE A C 1
ATOM 638 O O . ILE A 1 86 ? 1.410 4.863 3.459 1.00 95.19 86 ILE A O 1
ATOM 642 N N . GLN A 1 87 ? 1.141 6.378 5.085 1.00 96.25 87 GLN A N 1
ATOM 643 C CA . GLN A 1 87 ? 2.502 6.885 4.966 1.00 96.25 87 GLN A CA 1
ATOM 644 C C . GLN A 1 87 ? 3.530 5.816 5.359 1.00 96.25 87 GLN A C 1
ATOM 646 O O . GLN A 1 87 ? 4.527 5.634 4.658 1.00 96.25 87 GLN A O 1
ATOM 651 N N . ALA A 1 88 ? 3.269 5.059 6.427 1.00 95.88 88 ALA A N 1
ATOM 652 C CA . ALA A 1 88 ? 4.115 3.944 6.834 1.00 95.88 88 ALA A CA 1
ATOM 653 C C . ALA A 1 88 ? 4.177 2.843 5.761 1.00 95.88 88 ALA A C 1
ATOM 655 O O . ALA A 1 88 ? 5.253 2.308 5.506 1.00 95.88 88 ALA A O 1
ATOM 656 N N . ALA A 1 89 ? 3.058 2.529 5.100 1.00 96.94 89 ALA A N 1
ATOM 657 C CA . ALA A 1 89 ? 3.011 1.579 3.990 1.00 96.94 89 ALA A CA 1
ATOM 658 C C . ALA A 1 89 ? 3.920 2.003 2.823 1.00 96.94 89 ALA A C 1
ATOM 660 O O . ALA A 1 89 ? 4.722 1.202 2.337 1.00 96.94 89 ALA A O 1
ATOM 661 N N . LYS A 1 90 ? 3.861 3.282 2.421 1.00 97.31 90 LYS A N 1
ATOM 662 C CA . LYS A 1 90 ? 4.741 3.840 1.378 1.00 97.31 90 LYS A CA 1
ATOM 663 C C . LYS A 1 90 ? 6.214 3.720 1.753 1.00 97.31 90 LYS A C 1
ATOM 665 O O . LYS A 1 90 ? 7.025 3.315 0.927 1.00 97.31 90 LYS A O 1
ATOM 670 N N . VAL A 1 91 ? 6.563 4.055 2.997 1.00 97.69 91 VAL A N 1
ATOM 671 C CA . VAL A 1 91 ? 7.944 3.948 3.496 1.00 97.69 91 VAL A CA 1
ATOM 672 C C . VAL A 1 91 ? 8.428 2.499 3.462 1.00 97.69 91 VAL A C 1
ATOM 674 O O . VAL A 1 91 ? 9.526 2.252 2.972 1.00 97.69 91 VAL A O 1
ATOM 677 N N . THR A 1 92 ? 7.615 1.542 3.923 1.00 97.19 92 THR A N 1
ATOM 678 C CA . THR A 1 92 ? 7.951 0.110 3.875 1.00 97.19 92 THR A CA 1
ATOM 679 C C . THR A 1 92 ? 8.287 -0.334 2.451 1.00 97.19 92 THR A C 1
ATOM 681 O O . THR A 1 92 ? 9.360 -0.888 2.220 1.00 97.19 92 THR A O 1
ATOM 684 N N . ILE A 1 93 ? 7.424 -0.032 1.481 1.00 97.94 93 ILE A N 1
ATOM 685 C CA . ILE A 1 93 ? 7.628 -0.467 0.095 1.00 97.94 93 ILE A CA 1
ATOM 686 C C . ILE A 1 93 ? 8.777 0.276 -0.587 1.00 97.94 93 ILE A C 1
ATOM 688 O O . ILE A 1 93 ? 9.580 -0.364 -1.257 1.00 97.94 93 ILE A O 1
ATOM 692 N N . ASN A 1 94 ? 8.934 1.584 -0.371 1.00 97.88 94 ASN A N 1
ATOM 693 C CA . ASN A 1 94 ? 10.090 2.322 -0.892 1.00 97.88 94 ASN A CA 1
ATOM 694 C C . ASN A 1 94 ? 11.413 1.774 -0.360 1.00 97.88 94 ASN A C 1
ATOM 696 O O . ASN A 1 94 ? 12.371 1.638 -1.119 1.00 97.88 94 ASN A O 1
ATOM 700 N N . ASN A 1 95 ? 11.456 1.406 0.921 1.00 97.50 95 ASN A N 1
ATOM 701 C CA . ASN A 1 95 ? 12.627 0.759 1.496 1.00 97.50 95 ASN A CA 1
ATOM 702 C C . ASN A 1 95 ? 12.859 -0.620 0.875 1.00 97.50 95 ASN A C 1
ATOM 704 O O . ASN A 1 95 ? 13.986 -0.926 0.513 1.00 97.50 95 ASN A O 1
ATOM 708 N N . ALA A 1 96 ? 11.831 -1.447 0.686 1.00 97.06 96 ALA A N 1
ATOM 709 C CA . ALA A 1 96 ? 12.004 -2.742 0.027 1.00 97.06 96 ALA A CA 1
ATOM 710 C C . ALA A 1 96 ? 12.509 -2.588 -1.425 1.00 97.06 96 ALA A C 1
ATOM 712 O O . ALA A 1 96 ? 13.460 -3.256 -1.842 1.00 97.06 96 ALA A O 1
ATOM 713 N N . MET A 1 97 ? 11.932 -1.648 -2.178 1.00 96.88 97 MET A N 1
ATOM 714 C CA . MET A 1 97 ? 12.322 -1.361 -3.559 1.00 96.88 97 MET A CA 1
ATOM 715 C C . MET A 1 97 ? 13.730 -0.774 -3.677 1.00 96.88 97 MET A C 1
ATOM 717 O O . MET A 1 97 ? 14.417 -1.062 -4.653 1.00 96.88 97 MET A O 1
ATOM 721 N N . SER A 1 98 ? 14.207 0.008 -2.707 1.00 96.62 98 SER A N 1
ATOM 722 C CA . SER A 1 98 ? 15.568 0.557 -2.772 1.00 96.62 98 SER A CA 1
ATOM 723 C C . SER A 1 98 ? 16.656 -0.522 -2.7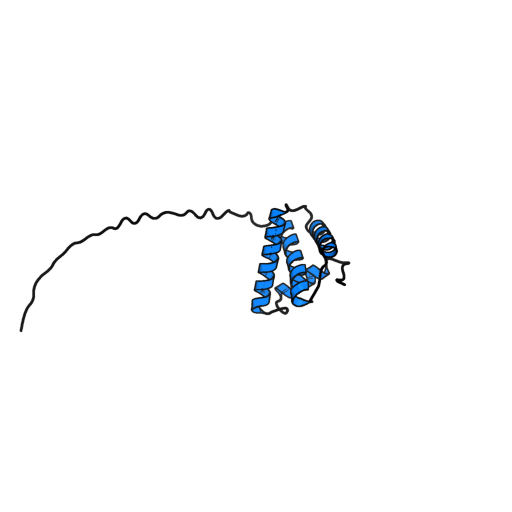03 1.00 96.62 98 SER A C 1
ATOM 725 O O . SER A 1 98 ? 17.770 -0.286 -3.166 1.00 96.62 98 SER A O 1
ATOM 727 N N . HIS A 1 99 ? 16.333 -1.712 -2.183 1.00 90.88 99 HIS A N 1
ATOM 728 C CA . HIS A 1 99 ? 17.272 -2.829 -2.073 1.00 90.88 99 HIS A CA 1
ATOM 729 C C . HIS A 1 99 ? 17.233 -3.766 -3.288 1.00 90.88 99 HIS A C 1
ATOM 731 O O . HIS A 1 99 ? 18.287 -4.173 -3.772 1.00 90.88 99 HIS A O 1
ATOM 737 N N . ALA A 1 100 ? 16.041 -4.126 -3.778 1.00 94.62 100 ALA A N 1
ATOM 738 C CA . ALA A 1 100 ? 15.882 -5.135 -4.838 1.00 94.62 100 ALA A CA 1
ATOM 739 C C . ALA A 1 100 ? 14.836 -4.767 -5.911 1.00 94.62 100 ALA A C 1
ATOM 741 O O . ALA A 1 100 ? 14.413 -5.609 -6.707 1.00 94.62 100 ALA A O 1
ATOM 742 N N . GLY A 1 101 ? 14.411 -3.504 -5.953 1.00 96.81 101 GLY A N 1
ATOM 743 C CA . GLY A 1 101 ? 13.373 -3.023 -6.857 1.00 96.81 101 GLY A CA 1
ATOM 744 C C . GLY A 1 101 ? 12.062 -3.785 -6.684 1.00 96.81 101 GLY A C 1
ATOM 745 O O . GLY A 1 101 ? 11.719 -4.265 -5.604 1.00 96.81 101 GLY A O 1
ATOM 746 N N . CYS A 1 102 ? 11.341 -3.947 -7.787 1.00 97.25 102 CYS A N 1
ATOM 747 C CA . CYS A 1 102 ? 10.073 -4.667 -7.799 1.00 97.25 102 CYS A CA 1
ATOM 748 C C . CYS A 1 102 ? 10.204 -6.175 -7.561 1.00 97.25 102 CYS A C 1
ATOM 750 O O . CYS A 1 102 ? 9.197 -6.826 -7.309 1.00 97.25 102 CYS A O 1
ATOM 752 N N . ALA A 1 103 ? 11.412 -6.739 -7.629 1.00 96.69 103 ALA A N 1
ATOM 753 C CA . ALA A 1 103 ? 11.654 -8.152 -7.354 1.00 96.69 103 ALA A CA 1
ATOM 754 C C . ALA A 1 103 ? 11.808 -8.459 -5.854 1.00 96.69 103 ALA A C 1
ATOM 756 O O . ALA A 1 103 ? 11.907 -9.628 -5.496 1.00 96.69 103 ALA A O 1
ATOM 757 N N . ALA A 1 104 ? 11.828 -7.445 -4.980 1.00 97.56 104 ALA A N 1
ATOM 758 C CA . ALA A 1 104 ? 11.908 -7.650 -3.538 1.00 97.56 104 ALA A CA 1
ATOM 759 C C . ALA A 1 104 ? 10.740 -8.517 -3.030 1.00 97.56 104 ALA A C 1
ATOM 761 O O . ALA A 1 104 ? 9.581 -8.234 -3.343 1.00 97.56 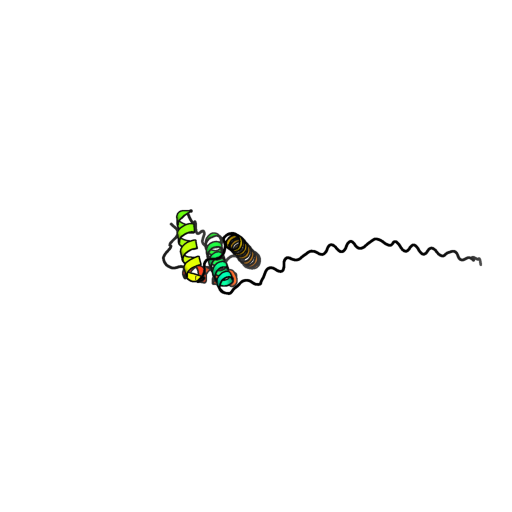104 ALA A O 1
ATOM 762 N N . ASP A 1 105 ? 11.029 -9.520 -2.194 1.00 97.25 105 ASP A N 1
ATOM 763 C CA . ASP A 1 105 ? 10.017 -10.442 -1.648 1.00 97.25 105 ASP A CA 1
ATOM 764 C C . ASP A 1 105 ? 8.872 -9.704 -0.945 1.00 97.25 105 ASP A C 1
ATOM 766 O O . ASP A 1 105 ? 7.704 -10.067 -1.073 1.00 97.25 105 ASP A O 1
ATOM 770 N N . GLU A 1 106 ? 9.191 -8.618 -0.240 1.00 96.25 106 GLU A N 1
ATOM 771 C CA . GLU A 1 106 ? 8.200 -7.805 0.462 1.00 96.25 106 GLU A CA 1
ATOM 772 C C . GLU A 1 106 ? 7.258 -7.070 -0.502 1.00 96.25 106 GLU A C 1
ATOM 774 O O . GLU A 1 106 ? 6.050 -7.003 -0.261 1.00 96.25 106 GLU A O 1
ATOM 779 N N . VAL A 1 107 ? 7.781 -6.615 -1.646 1.00 98.06 107 VAL A N 1
ATOM 780 C CA . VAL A 1 107 ? 6.990 -6.011 -2.728 1.00 98.06 107 VAL A CA 1
ATOM 781 C C . VAL A 1 107 ? 6.125 -7.071 -3.406 1.00 98.06 107 VAL A C 1
ATOM 783 O O . VAL A 1 107 ? 4.935 -6.847 -3.616 1.00 98.06 107 VAL A O 1
ATOM 786 N N . GLN A 1 108 ? 6.677 -8.252 -3.691 1.00 97.75 108 GLN A N 1
ATOM 787 C CA . GLN A 1 108 ? 5.919 -9.364 -4.270 1.00 97.75 108 GLN A CA 1
ATOM 788 C C . GLN A 1 108 ? 4.787 -9.819 -3.342 1.00 97.75 108 GLN A C 1
ATOM 790 O O . GLN A 1 108 ? 3.648 -9.984 -3.779 1.00 97.75 108 GLN A O 1
ATOM 795 N N . GLY A 1 109 ? 5.059 -9.932 -2.042 1.00 96.81 109 GLY A N 1
ATOM 796 C CA . GLY A 1 109 ? 4.042 -10.226 -1.038 1.00 96.81 109 GLY A CA 1
ATOM 797 C C . GLY A 1 109 ? 2.949 -9.155 -0.979 1.00 96.81 109 GLY A C 1
ATOM 798 O O . GLY A 1 109 ? 1.768 -9.490 -0.879 1.00 96.81 109 GLY A O 1
ATOM 799 N N . ALA A 1 110 ? 3.316 -7.875 -1.077 1.00 96.44 110 ALA A N 1
ATOM 800 C CA . ALA A 1 110 ? 2.360 -6.771 -1.123 1.00 96.44 110 ALA A CA 1
ATOM 801 C C . ALA A 1 110 ? 1.475 -6.821 -2.377 1.00 96.44 110 ALA A C 1
ATOM 803 O O . ALA A 1 110 ? 0.259 -6.655 -2.279 1.00 96.44 110 ALA A O 1
ATOM 804 N N . LEU A 1 111 ? 2.052 -7.131 -3.538 1.00 95.31 111 LEU A N 1
ATOM 805 C CA . LEU A 1 111 ? 1.309 -7.314 -4.784 1.00 95.31 111 LEU A CA 1
ATOM 806 C C . LEU A 1 111 ? 0.322 -8.488 -4.707 1.00 95.31 111 LEU A C 1
ATOM 808 O O . LEU A 1 111 ? -0.823 -8.349 -5.131 1.00 95.31 111 LEU A O 1
ATOM 812 N N . VAL A 1 112 ? 0.714 -9.610 -4.097 1.00 94.44 112 VAL A N 1
ATOM 813 C CA . VAL A 1 112 ? -0.209 -10.730 -3.844 1.00 94.44 112 VAL A CA 1
ATOM 814 C C . VAL A 1 112 ? -1.363 -10.288 -2.943 1.00 94.44 112 VAL A C 1
ATOM 816 O O . VAL A 1 112 ? -2.516 -10.605 -3.233 1.00 94.44 112 VAL A O 1
ATOM 819 N N . ARG A 1 113 ? -1.091 -9.521 -1.875 1.00 91.50 113 ARG A N 1
ATOM 820 C CA . ARG A 1 113 ? -2.146 -8.963 -1.007 1.00 91.50 113 ARG A CA 1
ATOM 821 C C . ARG A 1 113 ? -3.082 -8.038 -1.779 1.00 91.50 113 ARG A C 1
ATOM 823 O O . ARG A 1 113 ? -4.297 -8.165 -1.625 1.00 91.50 113 ARG A O 1
ATOM 830 N N . PHE A 1 114 ? -2.545 -7.168 -2.632 1.00 91.62 114 PHE A N 1
ATOM 831 C CA . PHE A 1 114 ? -3.335 -6.308 -3.513 1.00 91.62 114 PHE A CA 1
ATOM 832 C C . PHE A 1 114 ? -4.281 -7.122 -4.402 1.00 91.62 114 PHE A C 1
ATOM 834 O O . PHE A 1 114 ? -5.473 -6.829 -4.451 1.00 91.62 114 PHE A O 1
ATOM 841 N N . ASP A 1 115 ? -3.796 -8.212 -5.001 1.00 90.31 115 ASP A N 1
ATOM 842 C CA . ASP A 1 115 ? -4.606 -9.090 -5.857 1.00 90.31 115 ASP A CA 1
ATOM 843 C C . ASP A 1 115 ? -5.772 -9.759 -5.092 1.00 90.31 115 ASP A C 1
ATOM 845 O O . ASP A 1 115 ? -6.792 -10.133 -5.683 1.00 90.31 115 ASP A O 1
ATOM 849 N N . THR A 1 116 ? -5.683 -9.866 -3.758 1.00 89.06 116 THR A N 1
ATOM 850 C CA . THR A 1 116 ? -6.796 -10.360 -2.927 1.00 89.06 116 THR A CA 1
ATOM 851 C C . THR A 1 116 ? -7.917 -9.341 -2.722 1.00 89.06 116 THR A C 1
ATOM 853 O O . THR A 1 116 ? -9.040 -9.751 -2.395 1.00 89.06 116 THR A O 1
ATOM 856 N N . ILE A 1 117 ? -7.674 -8.045 -2.969 1.00 84.69 117 ILE A N 1
ATOM 857 C CA . ILE A 1 117 ? -8.691 -6.983 -3.017 1.00 84.69 117 ILE A CA 1
ATOM 858 C C . ILE A 1 117 ? -9.494 -7.151 -4.328 1.00 84.69 117 ILE A C 1
ATOM 860 O O . ILE A 1 117 ? -9.441 -6.347 -5.251 1.00 84.69 117 ILE A O 1
ATOM 864 N N . ARG A 1 118 ? -10.211 -8.275 -4.457 1.00 59.31 118 ARG A N 1
ATOM 865 C CA . ARG A 1 118 ? -10.886 -8.721 -5.690 1.00 59.31 118 ARG A CA 1
ATOM 866 C C . ARG A 1 118 ? -11.774 -7.653 -6.332 1.00 59.31 118 ARG A C 1
ATOM 868 O O . ARG A 1 118 ? -12.544 -6.999 -5.637 1.00 59.31 118 ARG A O 1
ATOM 875 N N . GLY A 1 119 ? -11.833 -7.644 -7.666 1.00 59.91 119 GLY A N 1
ATOM 876 C CA . GLY A 1 119 ? -12.915 -7.013 -8.440 1.00 59.91 119 GLY A CA 1
ATOM 877 C C . GLY A 1 119 ? -12.656 -5.580 -8.899 1.00 59.91 119 GLY A C 1
ATOM 878 O O . GLY A 1 119 ? -13.588 -4.930 -9.363 1.00 59.91 119 GLY A O 1
ATOM 879 N N . TYR A 1 120 ? -11.420 -5.100 -8.783 1.00 54.06 120 TYR A N 1
ATOM 880 C CA . TYR A 1 120 ? -10.994 -3.848 -9.386 1.00 54.06 120 TYR A CA 1
ATOM 881 C C . TYR A 1 120 ? -9.873 -4.131 -10.390 1.00 54.06 120 TYR A C 1
ATOM 883 O O . TYR A 1 120 ? -8.804 -4.605 -10.012 1.00 54.06 120 TYR A O 1
ATOM 891 N N . GLN A 1 121 ? -10.142 -3.895 -11.674 1.00 57.38 121 GLN A N 1
ATOM 892 C CA . GLN A 1 121 ? -9.093 -3.792 -12.682 1.00 57.38 121 GLN A CA 1
ATOM 893 C C . GLN A 1 121 ? -8.915 -2.304 -12.982 1.00 57.38 121 GLN A C 1
ATOM 895 O O . GLN A 1 121 ? -9.892 -1.689 -13.423 1.00 57.38 121 GLN A O 1
ATOM 900 N N . PRO A 1 122 ? -7.736 -1.715 -12.697 1.00 54.19 122 PRO A N 1
ATOM 901 C CA . PRO A 1 122 ? -7.452 -0.353 -13.125 1.00 54.19 122 PRO A CA 1
ATOM 902 C C . PRO A 1 122 ? -7.640 -0.266 -14.636 1.00 54.19 122 PRO A C 1
ATOM 904 O O . PRO A 1 122 ? -7.276 -1.197 -15.359 1.00 54.19 122 PRO A O 1
ATOM 907 N N . LYS A 1 123 ? -8.305 0.800 -15.080 1.00 49.34 123 LYS A N 1
ATOM 908 C CA . LYS A 1 123 ? -8.532 1.043 -16.506 1.00 49.34 123 LYS A CA 1
ATOM 909 C C . LYS A 1 123 ? -7.241 1.406 -17.220 1.00 49.34 123 LYS A C 1
ATOM 911 O O . LYS A 1 123 ? -6.411 2.103 -16.599 1.00 49.34 123 LYS A O 1
#

Radius of gyration: 27.33 Å; chains: 1; bounding box: 89×36×56 Å